Protein AF-A0A9J5Y1U2-F1 (afdb_monomer_lite)

Organism: Solanum commersonii (NCBI:txid4109)

Radius of gyration: 16.17 Å; chains: 1; bounding box: 41×20×35 Å

Structure (mmCIF, N/CA/C/O backbone):
data_AF-A0A9J5Y1U2-F1
#
_entry.id   AF-A0A9J5Y1U2-F1
#
loop_
_atom_site.group_PDB
_atom_site.id
_atom_site.type_symbol
_atom_site.label_atom_id
_atom_site.label_alt_id
_atom_site.label_comp_id
_atom_site.label_asym_id
_atom_site.label_entity_id
_atom_site.label_seq_id
_atom_site.pdbx_PDB_ins_code
_atom_site.Cartn_x
_atom_site.Cartn_y
_atom_site.Cartn_z
_atom_site.occupancy
_atom_site.B_iso_or_equiv
_atom_site.auth_seq_id
_atom_site.auth_comp_id
_atom_site.auth_asym_id
_atom_site.auth_atom_id
_atom_site.pdbx_PDB_model_num
ATOM 1 N N . MET A 1 1 ? 11.302 -8.715 -3.396 1.00 81.81 1 MET A N 1
ATOM 2 C CA . MET A 1 1 ? 10.710 -8.280 -4.689 1.00 81.81 1 MET A CA 1
ATOM 3 C C . MET A 1 1 ? 11.251 -9.235 -5.756 1.00 81.81 1 MET A C 1
ATOM 5 O O . MET A 1 1 ? 11.952 -10.154 -5.360 1.00 81.81 1 MET A O 1
ATOM 9 N N . PHE A 1 2 ? 10.946 -9.133 -7.054 1.00 85.81 2 PHE A N 1
ATOM 10 C CA . PHE A 1 2 ? 11.719 -9.903 -8.047 1.00 85.81 2 PHE A CA 1
ATOM 11 C C . PHE A 1 2 ? 11.884 -9.175 -9.379 1.00 85.81 2 PHE A C 1
ATOM 13 O O . PHE A 1 2 ? 11.043 -8.362 -9.763 1.00 85.81 2 PHE A O 1
ATOM 20 N N . THR A 1 3 ? 12.957 -9.507 -10.094 1.00 85.44 3 THR A N 1
ATOM 21 C CA . THR A 1 3 ? 13.201 -9.091 -11.478 1.00 85.44 3 THR A CA 1
ATOM 22 C C . THR A 1 3 ? 13.424 -10.316 -12.363 1.00 85.44 3 THR A C 1
ATOM 24 O O . THR A 1 3 ? 13.920 -11.345 -11.906 1.00 85.44 3 THR A O 1
ATOM 27 N N . MET A 1 4 ? 13.041 -10.227 -13.636 1.00 84.69 4 MET A N 1
ATOM 28 C CA . MET A 1 4 ? 13.408 -11.210 -14.660 1.00 84.69 4 MET A CA 1
ATOM 29 C C . MET A 1 4 ? 14.095 -10.468 -15.806 1.00 84.69 4 MET A C 1
ATOM 31 O O . MET A 1 4 ? 13.441 -9.817 -16.629 1.00 84.69 4 MET A O 1
ATOM 35 N N . GLY A 1 5 ? 15.430 -10.528 -15.802 1.00 80.62 5 GLY A N 1
ATOM 36 C CA . GLY A 1 5 ? 16.274 -9.652 -16.615 1.00 80.62 5 GLY A CA 1
ATOM 37 C C . GLY A 1 5 ? 15.977 -8.174 -16.345 1.00 80.62 5 GLY A C 1
ATOM 38 O O . GLY A 1 5 ? 15.532 -7.804 -15.258 1.00 80.62 5 GLY A O 1
ATOM 39 N N . ASP A 1 6 ? 16.135 -7.348 -17.376 1.00 78.62 6 ASP A N 1
ATOM 40 C CA . ASP A 1 6 ? 15.877 -5.902 -17.306 1.00 78.62 6 ASP A CA 1
ATOM 41 C C . ASP A 1 6 ? 14.472 -5.533 -17.821 1.00 78.62 6 ASP A C 1
ATOM 43 O O . ASP A 1 6 ? 14.197 -4.383 -18.171 1.00 78.62 6 ASP A O 1
ATOM 47 N N . HIS A 1 7 ? 13.584 -6.525 -17.955 1.00 84.38 7 HIS A N 1
ATOM 48 C CA . HIS A 1 7 ? 12.314 -6.379 -18.676 1.00 84.38 7 HIS A CA 1
ATOM 49 C C . HIS A 1 7 ? 11.082 -6.540 -17.794 1.00 84.38 7 HIS A C 1
ATOM 51 O O . HIS A 1 7 ? 10.027 -6.005 -18.130 1.00 84.38 7 HIS A O 1
ATOM 57 N N . ILE A 1 8 ? 11.197 -7.257 -16.675 1.00 89.19 8 ILE A N 1
ATOM 58 C CA . ILE A 1 8 ? 10.073 -7.524 -15.777 1.00 89.19 8 ILE A CA 1
ATOM 59 C C . ILE A 1 8 ? 10.493 -7.202 -14.347 1.00 89.19 8 ILE A C 1
ATOM 61 O O . ILE A 1 8 ? 11.501 -7.715 -13.865 1.00 89.19 8 ILE A O 1
ATOM 65 N N . LEU A 1 9 ? 9.685 -6.387 -13.671 1.00 89.50 9 LEU A N 1
ATOM 66 C CA . LEU A 1 9 ? 9.772 -6.096 -12.244 1.00 89.50 9 LEU A CA 1
ATOM 67 C C . LEU A 1 9 ? 8.448 -6.498 -11.590 1.00 89.50 9 LEU A C 1
ATOM 69 O O . LEU A 1 9 ? 7.394 -5.973 -11.947 1.00 89.50 9 LEU A O 1
ATOM 73 N N . GLY A 1 10 ? 8.508 -7.422 -10.636 1.00 88.81 10 GLY A N 1
ATOM 74 C CA . GLY A 1 10 ? 7.368 -7.861 -9.842 1.00 88.81 10 GLY A CA 1
ATOM 75 C C . GLY A 1 10 ? 7.475 -7.377 -8.401 1.00 88.81 10 GLY A C 1
ATOM 76 O O . GLY A 1 10 ? 8.442 -7.683 -7.699 1.00 88.81 10 GLY A O 1
ATOM 77 N N . ILE A 1 11 ? 6.458 -6.648 -7.940 1.00 87.94 11 ILE A N 1
ATOM 78 C CA . ILE A 1 11 ? 6.336 -6.174 -6.557 1.00 87.94 11 ILE A CA 1
ATOM 79 C C . ILE A 1 11 ? 5.032 -6.731 -5.991 1.00 87.94 11 ILE A C 1
ATOM 81 O O . ILE A 1 11 ? 3.974 -6.522 -6.571 1.00 87.94 11 ILE A O 1
ATOM 85 N N . GLN A 1 12 ? 5.111 -7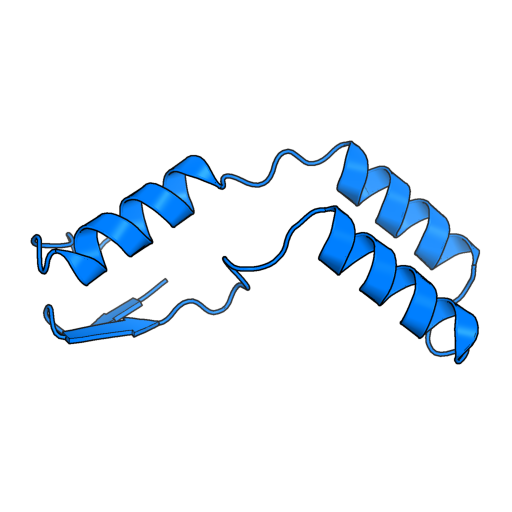.469 -4.881 1.00 86.44 12 GLN A N 1
ATOM 86 C CA . GLN A 1 12 ? 3.913 -7.982 -4.205 1.00 86.44 12 GLN A CA 1
ATOM 87 C C . GLN A 1 12 ? 3.177 -6.877 -3.435 1.00 86.44 12 GLN A C 1
ATOM 89 O O . GLN A 1 12 ? 1.958 -6.913 -3.314 1.00 86.44 12 GLN A O 1
ATOM 94 N N . GLY A 1 13 ? 3.921 -5.913 -2.888 1.00 83.81 13 GLY A N 1
ATOM 95 C CA . GLY A 1 13 ? 3.341 -4.720 -2.279 1.00 83.81 13 GLY A CA 1
ATOM 96 C C . GLY A 1 13 ? 2.789 -3.748 -3.323 1.00 83.81 13 GLY A C 1
ATOM 97 O O . GLY A 1 13 ? 3.104 -3.855 -4.504 1.00 83.81 13 GLY A O 1
ATOM 98 N N . HIS A 1 14 ? 2.021 -2.767 -2.852 1.00 85.19 14 HIS A N 1
ATOM 99 C CA . HIS A 1 14 ? 1.442 -1.704 -3.670 1.00 85.19 14 HIS A CA 1
ATOM 100 C C . HIS A 1 14 ? 2.299 -0.427 -3.596 1.00 85.19 14 HIS A C 1
ATOM 102 O O . HIS A 1 14 ? 2.077 0.403 -2.705 1.00 85.19 14 HIS A O 1
ATOM 108 N N . PRO A 1 15 ? 3.309 -0.243 -4.472 1.00 82.38 15 PRO A N 1
ATOM 109 C CA . PRO A 1 15 ? 4.116 0.980 -4.492 1.00 82.38 15 PRO A CA 1
ATOM 110 C C . PRO A 1 15 ? 3.295 2.250 -4.758 1.00 82.38 15 PRO A C 1
ATOM 112 O O . PRO A 1 15 ? 3.733 3.350 -4.424 1.00 82.38 15 PRO A O 1
ATOM 115 N N . GLU A 1 16 ? 2.100 2.103 -5.325 1.00 84.31 16 GLU A N 1
ATOM 116 C CA . GLU A 1 16 ? 1.142 3.164 -5.605 1.00 84.31 16 GLU A CA 1
ATOM 117 C C . GLU A 1 16 ? 0.334 3.616 -4.377 1.00 84.31 16 GLU A C 1
ATOM 119 O O . GLU A 1 16 ? -0.327 4.653 -4.428 1.00 84.31 16 GLU A O 1
ATOM 124 N N . TYR A 1 17 ? 0.377 2.883 -3.257 1.00 87.94 17 TYR A N 1
ATOM 125 C CA . TYR A 1 17 ? -0.445 3.204 -2.090 1.00 87.94 17 TYR A CA 1
ATOM 126 C C . TYR A 1 17 ? 0.072 4.431 -1.326 1.00 87.94 17 TYR A C 1
ATOM 128 O O . TYR A 1 17 ? 1.121 4.446 -0.663 1.00 87.94 17 TYR A O 1
ATOM 136 N N . THR A 1 18 ? -0.729 5.495 -1.380 1.00 89.00 18 THR A N 1
ATOM 137 C CA . THR A 1 18 ? -0.556 6.682 -0.545 1.00 89.00 18 THR A CA 1
ATOM 138 C C . THR A 1 18 ? -1.236 6.512 0.820 1.00 89.00 18 THR A C 1
ATOM 140 O O . THR A 1 18 ? -2.050 5.604 1.003 1.00 89.00 18 THR A O 1
ATOM 143 N N . LYS A 1 19 ? -0.919 7.379 1.801 1.00 90.56 19 LYS A N 1
ATOM 144 C CA . LYS A 1 19 ? -1.653 7.375 3.085 1.00 90.56 19 LYS A CA 1
ATOM 145 C C . LYS A 1 19 ? -3.137 7.681 2.839 1.00 90.56 19 LYS A C 1
ATOM 147 O O . LYS A 1 19 ? -3.990 7.051 3.448 1.00 90.56 19 LYS A O 1
ATOM 152 N N . ASP A 1 20 ? -3.433 8.549 1.876 1.00 92.44 20 ASP A N 1
ATOM 153 C CA . ASP A 1 20 ? -4.802 8.915 1.506 1.00 92.44 20 ASP A CA 1
ATOM 154 C C . ASP A 1 20 ? -5.558 7.745 0.861 1.00 92.44 20 ASP A C 1
ATOM 156 O O . ASP A 1 20 ? -6.693 7.464 1.240 1.00 92.44 20 ASP A O 1
ATOM 160 N N . ILE A 1 21 ? -4.915 7.004 -0.056 1.00 93.44 21 ILE A N 1
ATOM 161 C CA . ILE A 1 21 ? -5.504 5.800 -0.671 1.00 93.44 21 ILE A CA 1
ATOM 162 C C . ILE A 1 21 ? -5.812 4.750 0.400 1.00 93.44 21 ILE A C 1
ATOM 164 O O . ILE A 1 21 ? -6.903 4.180 0.406 1.00 93.44 21 ILE A O 1
ATOM 168 N N . LEU A 1 22 ? -4.872 4.516 1.319 1.00 94.00 22 LEU A N 1
ATOM 169 C CA . LEU A 1 22 ? -5.043 3.554 2.406 1.00 94.00 22 LEU A CA 1
ATOM 170 C C . LEU A 1 22 ? -6.127 3.987 3.400 1.00 94.00 22 LEU A C 1
ATOM 172 O O . LEU A 1 22 ? -6.939 3.155 3.795 1.00 94.00 22 LEU A O 1
ATOM 176 N N . SER A 1 23 ? -6.195 5.272 3.757 1.00 95.25 23 SER A N 1
ATOM 177 C CA . SER A 1 23 ? -7.268 5.794 4.611 1.00 95.25 23 SER A CA 1
ATOM 178 C C . SER A 1 23 ? -8.634 5.601 3.953 1.00 95.25 23 SER A C 1
ATOM 180 O O . SER A 1 23 ? -9.536 5.046 4.572 1.00 95.25 23 SER A O 1
ATOM 182 N N . ASN A 1 24 ? -8.762 5.960 2.672 1.00 96.62 24 ASN A N 1
ATOM 183 C CA . ASN A 1 24 ? -9.996 5.769 1.913 1.00 96.62 24 ASN A CA 1
ATOM 184 C C . ASN A 1 24 ? -10.389 4.285 1.794 1.00 96.62 24 ASN A C 1
ATOM 186 O O . ASN A 1 24 ? -11.570 3.948 1.842 1.00 96.62 24 ASN A O 1
ATOM 190 N N . LEU A 1 25 ? -9.418 3.375 1.656 1.00 96.50 25 LEU A N 1
ATOM 191 C CA . LEU A 1 25 ? -9.682 1.935 1.663 1.00 96.50 25 LEU A CA 1
ATOM 192 C C . LEU A 1 25 ? -10.247 1.478 3.015 1.00 96.50 25 LEU A C 1
ATOM 194 O O . LEU A 1 25 ? -11.250 0.768 3.034 1.00 96.50 25 LEU A O 1
ATOM 198 N N . ILE A 1 26 ? -9.649 1.916 4.127 1.00 97.31 26 ILE A N 1
ATOM 199 C CA . ILE A 1 26 ? -10.137 1.608 5.480 1.00 97.31 26 ILE A CA 1
ATOM 200 C C . ILE A 1 26 ? -11.569 2.130 5.662 1.00 97.31 26 ILE A C 1
ATOM 202 O O . ILE A 1 26 ? -12.435 1.386 6.115 1.00 97.31 26 ILE A O 1
ATOM 206 N N . ASP A 1 27 ? -11.851 3.366 5.244 1.00 97.75 27 ASP A N 1
ATOM 207 C CA . ASP A 1 27 ? -13.186 3.972 5.349 1.00 97.75 27 ASP A CA 1
ATOM 208 C C . ASP A 1 27 ? -14.246 3.206 4.544 1.00 97.75 27 ASP A C 1
ATOM 210 O O . ASP A 1 27 ? -15.370 2.982 5.005 1.00 97.75 27 ASP A O 1
ATOM 214 N N . ARG A 1 28 ? -13.889 2.738 3.345 1.00 98.06 28 ARG A N 1
ATOM 215 C CA . ARG A 1 28 ? -14.777 1.921 2.505 1.00 98.06 28 ARG A CA 1
ATOM 216 C C . ARG A 1 28 ? -15.056 0.547 3.110 1.00 98.06 28 ARG A C 1
ATOM 218 O O . ARG A 1 28 ? -16.188 0.077 3.041 1.00 98.06 28 ARG A O 1
ATOM 225 N N . LEU A 1 29 ? -14.046 -0.084 3.705 1.00 98.12 29 LEU A N 1
ATOM 226 C CA . LEU A 1 29 ? -14.200 -1.372 4.386 1.00 98.12 29 LEU A CA 1
ATOM 227 C C . LEU A 1 29 ? -14.993 -1.247 5.692 1.00 98.12 29 LEU A C 1
ATOM 229 O O . LEU A 1 29 ? -15.700 -2.174 6.078 1.00 98.12 29 LEU A O 1
ATOM 233 N N . LEU A 1 30 ? -14.888 -0.115 6.386 1.00 98.31 30 LEU A N 1
ATOM 234 C CA . LEU A 1 30 ? -15.692 0.140 7.576 1.00 98.31 30 LEU A CA 1
ATOM 235 C C . LEU A 1 30 ? -17.155 0.399 7.194 1.00 98.31 30 LEU A C 1
ATOM 237 O O . LEU A 1 30 ? -18.062 -0.212 7.752 1.00 98.31 30 LEU A O 1
ATOM 241 N N . SER A 1 31 ? -17.389 1.273 6.212 1.00 97.81 31 SER A N 1
ATOM 242 C CA . SER A 1 31 ? -18.743 1.670 5.794 1.00 97.81 31 SER A CA 1
ATOM 243 C C . SER A 1 31 ? -19.568 0.531 5.196 1.00 97.81 31 SER A C 1
ATOM 245 O O . SER A 1 31 ? -20.790 0.543 5.321 1.00 97.81 31 SER A O 1
ATOM 247 N N . ASN A 1 32 ? -18.929 -0.471 4.586 1.00 97.62 32 ASN A N 1
ATOM 248 C CA . ASN A 1 32 ? -19.621 -1.653 4.073 1.00 97.62 32 ASN A CA 1
ATOM 249 C C . ASN A 1 32 ? -19.716 -2.806 5.097 1.00 97.62 32 ASN A C 1
ATOM 251 O O . ASN A 1 32 ? -20.194 -3.883 4.745 1.00 97.62 32 ASN A O 1
ATOM 255 N N . GLY A 1 33 ? -19.254 -2.600 6.336 1.00 97.00 33 GLY A N 1
ATOM 256 C CA . GLY A 1 33 ? -19.295 -3.599 7.406 1.00 97.00 33 GLY A CA 1
ATOM 257 C C . GLY A 1 33 ? -18.281 -4.739 7.266 1.00 97.00 33 GLY A C 1
ATOM 258 O O . GLY A 1 33 ? -18.415 -5.747 7.956 1.00 97.00 33 GLY A O 1
ATOM 259 N N . SER A 1 34 ? -17.269 -4.611 6.398 1.00 98.19 34 SER A N 1
ATOM 260 C CA . SER A 1 34 ? -16.230 -5.643 6.221 1.00 98.19 34 SER A CA 1
ATOM 261 C C . SER A 1 34 ? -15.219 -5.677 7.369 1.00 98.19 34 SER A C 1
ATOM 263 O O . SER A 1 34 ? -14.574 -6.701 7.584 1.00 98.19 34 SER A O 1
ATOM 265 N N . ILE A 1 35 ? -15.060 -4.567 8.095 1.00 98.06 35 ILE A N 1
ATOM 266 C CA . ILE A 1 35 ? -14.214 -4.471 9.291 1.00 98.06 35 ILE A CA 1
ATOM 267 C C . ILE A 1 35 ? -14.960 -3.777 10.431 1.00 98.06 35 ILE A C 1
ATOM 269 O O . ILE A 1 35 ? -15.874 -2.985 10.209 1.00 98.06 35 ILE A O 1
ATOM 273 N N . GLN A 1 36 ? -14.541 -4.060 11.662 1.00 98.12 36 GLN A N 1
ATOM 274 C CA . GLN A 1 36 ? -15.068 -3.400 12.855 1.00 98.12 36 GLN A CA 1
ATOM 275 C C . GLN A 1 36 ? -14.427 -2.021 13.060 1.00 98.12 36 GLN A C 1
ATOM 277 O O . GLN A 1 36 ? -13.296 -1.780 12.633 1.00 98.12 36 GLN A O 1
ATOM 282 N N . SER A 1 37 ? -15.134 -1.129 13.760 1.00 97.38 37 SER A N 1
ATOM 283 C CA . SER A 1 37 ? -14.661 0.232 14.050 1.00 97.38 37 SER A CA 1
ATOM 284 C C . SER A 1 37 ? -13.347 0.248 14.830 1.00 97.38 37 SER A C 1
ATOM 286 O O . SER A 1 37 ? -12.447 0.996 14.467 1.00 97.38 37 SER A O 1
ATOM 288 N N . GLU A 1 38 ? -13.189 -0.617 15.835 1.00 97.56 38 GLU A N 1
ATOM 289 C CA . GLU A 1 38 ? -11.946 -0.732 16.613 1.00 97.56 38 GLU A CA 1
ATOM 290 C C . GLU A 1 38 ? -10.739 -1.057 15.717 1.00 97.56 38 GLU A C 1
ATOM 292 O O . GLU A 1 38 ? -9.686 -0.429 15.823 1.00 97.56 38 GLU A O 1
ATOM 297 N N . PHE A 1 39 ? -10.919 -1.982 14.769 1.00 97.81 39 PHE A N 1
ATOM 298 C CA . PHE A 1 39 ? -9.877 -2.341 13.810 1.00 97.81 39 PHE A CA 1
ATOM 299 C C . PHE A 1 39 ? -9.563 -1.191 12.845 1.00 97.81 39 PHE A C 1
ATOM 301 O O . PHE A 1 39 ? -8.398 -0.950 12.533 1.00 97.81 39 PHE A O 1
ATOM 308 N N . ALA A 1 40 ? -10.583 -0.464 12.380 1.00 97.50 40 ALA A N 1
ATOM 309 C CA . ALA A 1 40 ? -10.395 0.683 11.496 1.00 97.50 40 ALA A CA 1
ATOM 310 C C . ALA A 1 40 ? -9.586 1.806 12.172 1.00 97.50 40 ALA A C 1
ATOM 312 O O . ALA A 1 40 ? -8.675 2.366 11.554 1.00 97.50 40 ALA A O 1
ATOM 313 N N . GLU A 1 41 ? -9.872 2.100 13.442 1.00 97.12 41 GLU A N 1
ATOM 314 C CA . GLU A 1 41 ? -9.152 3.113 14.221 1.00 97.12 41 GLU A CA 1
ATOM 315 C C . GLU A 1 41 ? -7.694 2.709 1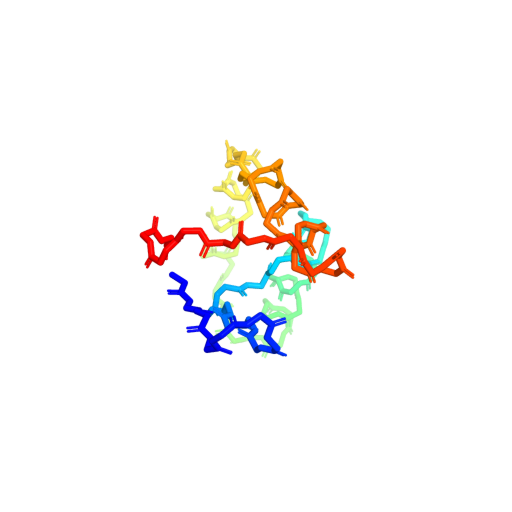4.487 1.00 97.12 41 GLU A C 1
ATOM 317 O O . GLU A 1 41 ? -6.775 3.506 14.264 1.00 97.12 41 GLU A O 1
ATOM 322 N N . ASP A 1 42 ? -7.446 1.454 14.880 1.00 97.25 42 ASP A N 1
ATOM 323 C CA . ASP A 1 42 ? -6.083 0.936 15.055 1.00 97.25 42 ASP A CA 1
ATOM 324 C C . ASP A 1 42 ? -5.292 0.951 13.733 1.00 97.25 42 ASP A C 1
ATOM 326 O O . ASP A 1 42 ? -4.146 1.412 13.687 1.00 97.25 42 ASP A O 1
ATOM 330 N N . ALA A 1 43 ? -5.920 0.539 12.626 1.00 95.75 43 ALA A N 1
ATOM 331 C CA . ALA A 1 43 ? -5.308 0.554 11.299 1.00 95.75 43 ALA A CA 1
ATOM 332 C C . ALA A 1 43 ? -4.918 1.974 10.856 1.00 95.75 43 ALA A C 1
ATOM 334 O O . ALA A 1 43 ? -3.794 2.184 10.391 1.00 95.75 43 ALA A O 1
ATOM 335 N N . LYS A 1 44 ? -5.796 2.969 11.047 1.00 95.62 44 LYS A N 1
ATOM 336 C CA . LYS A 1 44 ? -5.480 4.378 10.761 1.00 95.62 44 LYS A CA 1
ATOM 337 C C . LYS A 1 44 ? -4.357 4.896 11.656 1.00 95.62 44 LYS A C 1
ATOM 339 O O . LYS A 1 44 ? -3.416 5.511 11.157 1.00 95.62 44 LYS A O 1
ATOM 344 N N . SER A 1 45 ? -4.400 4.613 12.958 1.00 95.31 45 SER A N 1
ATOM 345 C CA . SER A 1 45 ? -3.349 5.013 13.906 1.00 95.31 45 SER A CA 1
ATOM 346 C C . SER A 1 45 ? -1.974 4.484 13.482 1.00 95.31 45 SER A C 1
ATOM 348 O O . SER A 1 45 ? -1.000 5.241 13.416 1.00 95.31 45 SER A O 1
ATOM 350 N N . LYS A 1 46 ? -1.897 3.200 13.109 1.00 93.94 46 LYS A N 1
ATOM 351 C CA . LYS A 1 46 ? -0.679 2.571 12.578 1.00 93.94 46 LYS A CA 1
ATOM 352 C C . LYS A 1 46 ? -0.237 3.195 11.257 1.00 93.94 46 LYS A C 1
ATOM 354 O O . LYS A 1 46 ? 0.946 3.484 11.098 1.00 93.94 46 LYS A O 1
ATOM 359 N N . LEU A 1 47 ? -1.167 3.459 10.339 1.00 92.31 47 LEU A N 1
ATOM 360 C CA . LEU A 1 47 ? -0.882 4.090 9.049 1.00 92.31 47 LEU A CA 1
ATOM 361 C C . LEU A 1 47 ? -0.238 5.474 9.200 1.00 92.31 47 LEU A C 1
ATOM 363 O O . LEU A 1 47 ? 0.712 5.799 8.484 1.00 92.31 47 LEU A O 1
ATOM 367 N N . TYR A 1 48 ? -0.732 6.297 10.127 1.00 88.50 48 TYR A N 1
ATOM 368 C CA . TYR A 1 48 ? -0.175 7.632 10.342 1.00 88.50 48 TYR A CA 1
ATOM 369 C C . TYR A 1 48 ? 1.198 7.591 11.016 1.00 88.50 48 TYR A C 1
ATOM 371 O O . TYR A 1 48 ? 2.055 8.391 10.636 1.00 88.50 48 TYR A O 1
ATOM 379 N N . LYS A 1 49 ? 1.430 6.630 11.922 1.00 89.81 49 LYS A N 1
ATOM 380 C CA . LYS A 1 49 ? 2.730 6.394 12.578 1.00 89.81 49 LYS A CA 1
ATOM 381 C C . LYS A 1 49 ? 3.775 5.771 11.652 1.00 89.81 49 LYS A C 1
ATOM 383 O O . LYS A 1 49 ? 4.964 5.995 11.846 1.00 89.81 49 LYS A O 1
ATOM 388 N N . ALA A 1 50 ? 3.351 4.991 10.662 1.00 84.56 50 ALA A N 1
ATOM 389 C CA . ALA A 1 50 ? 4.255 4.376 9.705 1.00 84.56 50 ALA A CA 1
ATOM 390 C C . ALA A 1 50 ? 4.801 5.412 8.705 1.00 84.56 50 ALA A C 1
ATOM 392 O O . ALA A 1 50 ? 4.054 6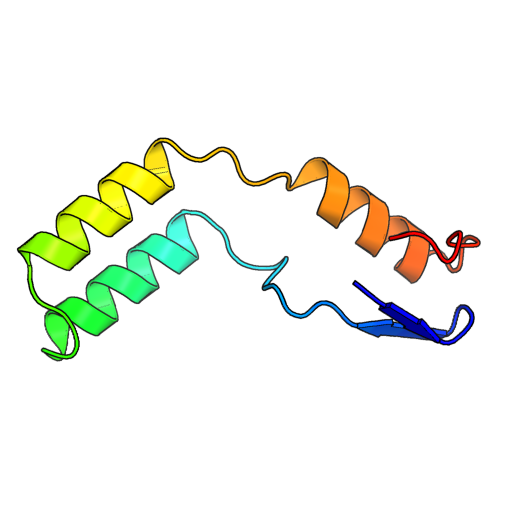.197 8.105 1.00 84.56 50 ALA A O 1
ATOM 393 N N . GLU A 1 51 ? 6.112 5.371 8.475 1.00 77.38 51 GLU A N 1
ATOM 394 C CA . GLU A 1 51 ? 6.742 5.978 7.305 1.00 77.38 51 GLU A CA 1
ATOM 395 C C . GLU A 1 51 ? 7.004 4.878 6.270 1.00 77.38 51 GLU A C 1
ATOM 397 O O . GLU A 1 51 ? 7.928 4.083 6.442 1.00 77.38 51 GLU A O 1
ATOM 402 N N . PRO A 1 52 ? 6.183 4.764 5.209 1.00 72.19 52 PRO A N 1
ATOM 403 C CA . PRO A 1 52 ? 6.491 3.836 4.133 1.00 72.19 52 PRO A CA 1
ATOM 404 C C . PRO A 1 52 ? 7.787 4.273 3.447 1.00 72.19 52 PRO A C 1
ATOM 406 O O . PRO A 1 52 ? 7.956 5.459 3.150 1.00 72.19 52 PRO A O 1
ATOM 409 N N . ASP A 1 53 ? 8.670 3.320 3.138 1.00 77.81 53 ASP A N 1
ATOM 410 C CA . ASP A 1 53 ? 9.929 3.581 2.429 1.00 77.81 53 ASP A CA 1
ATOM 411 C C . ASP A 1 53 ? 9.685 3.851 0.932 1.00 77.81 53 ASP A C 1
ATOM 413 O O . ASP A 1 53 ? 10.057 3.098 0.026 1.00 77.81 53 ASP A O 1
ATOM 417 N N . ARG A 1 54 ? 8.996 4.966 0.670 1.00 81.50 54 ARG A N 1
ATOM 418 C CA . ARG A 1 54 ? 8.662 5.441 -0.673 1.00 81.50 54 ARG A CA 1
ATOM 419 C C . ARG A 1 54 ? 9.907 5.762 -1.474 1.00 81.50 54 ARG A C 1
ATOM 421 O O . ARG A 1 54 ? 9.904 5.551 -2.678 1.00 81.50 54 ARG A O 1
ATOM 428 N N . LYS A 1 55 ? 10.971 6.233 -0.820 1.00 84.50 55 LYS A N 1
ATOM 429 C CA . 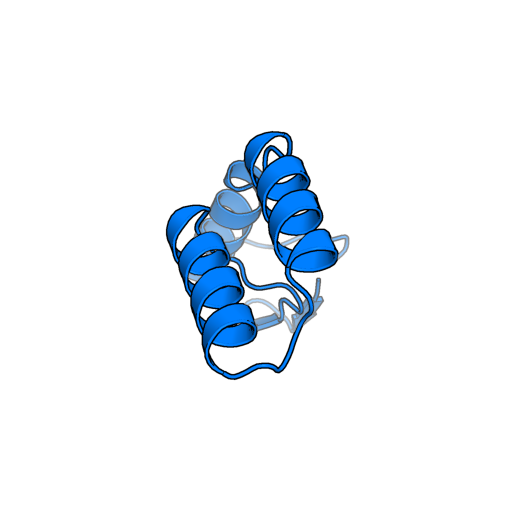LYS A 1 55 ? 12.233 6.565 -1.489 1.00 84.50 55 LYS A CA 1
ATOM 430 C C . LYS A 1 55 ? 12.895 5.318 -2.063 1.00 84.50 55 LYS A C 1
ATOM 432 O O . LYS A 1 55 ? 13.392 5.366 -3.188 1.00 84.50 55 LYS A O 1
ATOM 437 N N . CYS A 1 56 ? 12.881 4.203 -1.333 1.00 85.25 56 CYS A N 1
ATOM 438 C CA . CYS A 1 56 ? 13.393 2.940 -1.850 1.00 85.25 56 CYS A CA 1
ATOM 439 C C . CYS A 1 56 ? 12.570 2.454 -3.052 1.00 85.25 56 CYS A C 1
ATOM 441 O O . CYS A 1 56 ? 13.142 2.204 -4.116 1.00 85.25 56 CYS A O 1
ATOM 443 N N . LEU A 1 57 ? 11.237 2.418 -2.928 1.00 86.81 57 LEU A N 1
ATOM 444 C CA . LEU A 1 57 ? 10.337 2.005 -4.014 1.00 86.81 57 LEU A CA 1
ATOM 445 C C . LEU A 1 57 ? 10.450 2.908 -5.246 1.00 86.81 57 LEU A C 1
ATOM 447 O O . LEU A 1 57 ? 10.524 2.411 -6.366 1.00 86.81 57 LEU A O 1
ATOM 451 N N . GLU A 1 58 ? 10.530 4.223 -5.054 1.00 88.38 58 GLU A N 1
ATOM 452 C CA . GLU A 1 58 ? 10.733 5.195 -6.127 1.00 88.38 58 GLU A CA 1
ATOM 453 C C . GLU A 1 58 ? 12.063 4.950 -6.842 1.00 88.38 58 GLU A C 1
ATOM 455 O O . GLU A 1 58 ? 12.103 4.908 -8.073 1.00 88.38 58 GLU A O 1
ATOM 460 N N . ARG A 1 59 ? 13.152 4.752 -6.088 1.00 88.94 59 ARG A N 1
ATOM 461 C CA . ARG A 1 59 ? 14.472 4.450 -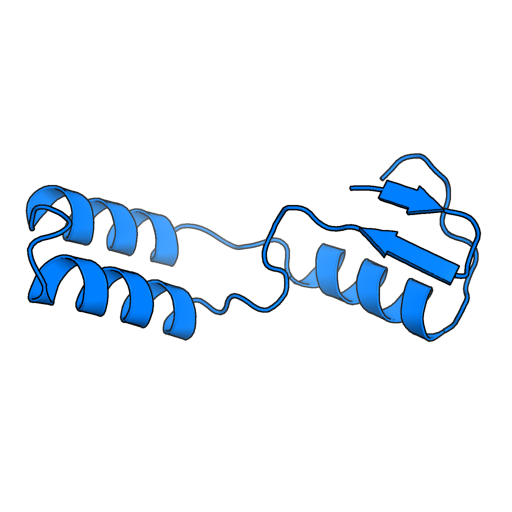6.653 1.00 88.94 59 ARG A CA 1
ATOM 462 C C . ARG A 1 59 ? 14.425 3.178 -7.488 1.00 88.94 59 ARG A C 1
ATOM 464 O O . ARG A 1 59 ? 14.949 3.173 -8.599 1.00 88.94 59 ARG A O 1
ATOM 471 N N . ILE A 1 60 ? 13.792 2.129 -6.971 1.00 88.06 60 ILE A N 1
ATOM 472 C CA . ILE A 1 60 ? 13.630 0.861 -7.678 1.00 88.06 60 ILE A CA 1
ATOM 473 C C . ILE A 1 60 ? 12.821 1.080 -8.967 1.00 88.06 60 ILE A C 1
ATOM 475 O O . ILE A 1 60 ? 13.292 0.781 -10.062 1.00 88.06 60 ILE A O 1
ATOM 479 N N . CYS A 1 61 ? 11.630 1.669 -8.874 1.00 88.25 61 CYS A N 1
ATOM 480 C CA . CYS A 1 61 ? 10.774 1.874 -10.041 1.00 88.25 61 CYS A CA 1
ATOM 481 C C . CYS A 1 61 ? 11.479 2.730 -11.106 1.00 88.25 61 CYS A C 1
ATOM 483 O O . CYS A 1 61 ? 11.443 2.398 -12.288 1.00 88.25 61 CYS A O 1
ATOM 485 N N . LYS A 1 62 ? 12.196 3.788 -10.703 1.00 90.19 62 LYS A N 1
ATOM 486 C CA . LYS A 1 62 ? 12.969 4.638 -11.621 1.00 90.19 62 LYS A CA 1
ATOM 487 C C . LYS A 1 62 ? 14.096 3.883 -12.317 1.00 90.19 62 LYS A C 1
ATOM 489 O O . LYS A 1 62 ? 14.244 4.039 -13.526 1.00 90.19 62 LYS A O 1
ATOM 494 N N . LYS A 1 63 ? 14.877 3.082 -11.587 1.00 88.75 63 LYS A N 1
ATOM 495 C CA . LYS A 1 63 ? 15.945 2.258 -12.175 1.00 88.75 63 LYS A CA 1
ATOM 496 C C . LYS A 1 63 ? 15.391 1.299 -13.226 1.00 88.75 63 LYS A C 1
ATOM 498 O O . LYS A 1 63 ? 15.930 1.220 -14.325 1.00 88.75 63 LYS A O 1
ATOM 503 N N . PHE A 1 64 ? 14.264 0.656 -12.922 1.00 88.75 64 PHE A N 1
ATOM 504 C CA . PHE A 1 64 ? 13.608 -0.271 -13.838 1.00 88.75 64 PHE A CA 1
ATOM 505 C C . PHE A 1 64 ? 13.109 0.441 -15.100 1.00 88.75 64 PHE A C 1
ATOM 507 O O . PHE A 1 64 ? 13.417 0.021 -16.211 1.00 88.75 64 PHE A O 1
ATOM 514 N N . LEU A 1 65 ? 12.419 1.577 -14.946 1.00 89.25 65 LEU A N 1
ATOM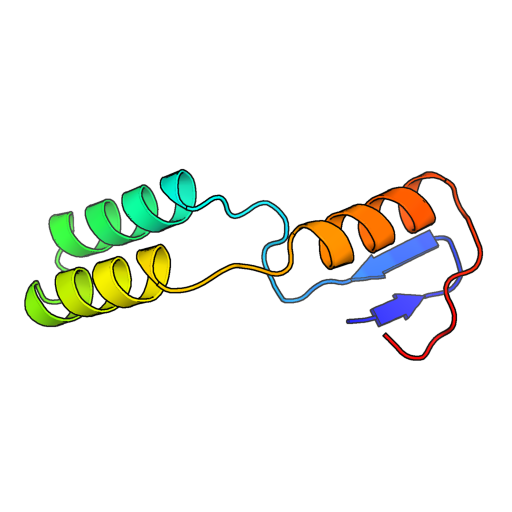 515 C CA . LEU A 1 65 ? 11.926 2.371 -16.079 1.00 89.25 65 LEU A CA 1
ATOM 516 C C . LEU A 1 65 ? 13.056 2.906 -16.971 1.00 89.25 65 LEU A C 1
ATOM 518 O O . LEU A 1 65 ? 12.864 3.073 -18.174 1.00 89.25 65 LEU A O 1
ATOM 522 N N . LYS A 1 66 ? 14.237 3.152 -16.397 1.00 90.25 66 LYS A N 1
ATOM 523 C CA . LYS A 1 66 ? 15.444 3.550 -17.131 1.00 90.25 66 LYS A CA 1
ATOM 524 C C . LYS A 1 66 ? 16.231 2.378 -17.724 1.00 90.25 66 LYS A C 1
ATOM 526 O O . LYS A 1 66 ? 17.189 2.632 -18.448 1.00 90.25 66 LYS A O 1
ATOM 531 N N . ARG A 1 67 ? 15.834 1.127 -17.450 1.00 83.81 67 ARG A N 1
ATOM 532 C CA . ARG A 1 67 ? 16.568 -0.098 -17.818 1.00 83.81 67 ARG A CA 1
ATOM 533 C C . ARG A 1 67 ? 17.999 -0.121 -17.267 1.00 83.81 67 ARG A C 1
ATOM 535 O O . ARG A 1 67 ? 18.921 -0.597 -17.921 1.00 83.81 67 ARG A O 1
ATOM 542 N N . GLU A 1 68 ? 18.192 0.442 -16.078 1.00 81.81 68 GLU A N 1
ATOM 543 C CA . GLU A 1 68 ? 19.456 0.333 -15.351 1.00 81.81 68 GLU A CA 1
ATOM 544 C C . GLU A 1 68 ? 19.543 -1.054 -14.699 1.00 81.81 68 GLU A C 1
ATOM 546 O O . GLU A 1 68 ? 18.542 -1.550 -14.179 1.00 81.81 68 GLU A O 1
ATOM 551 N N . TYR A 1 69 ? 20.737 -1.660 -14.696 1.00 70.19 69 TYR A N 1
ATOM 552 C CA . TYR A 1 69 ? 20.957 -2.969 -14.078 1.00 70.19 69 TYR A CA 1
ATOM 553 C C . TYR A 1 69 ? 20.529 -2.958 -12.604 1.00 70.19 69 TYR A C 1
ATOM 555 O O . TYR A 1 69 ? 20.956 -2.117 -11.800 1.00 70.19 69 TYR A O 1
ATOM 563 N N . MET A 1 70 ? 19.679 -3.917 -12.264 1.00 68.38 70 MET A N 1
ATOM 564 C CA . MET A 1 70 ? 19.169 -4.158 -10.924 1.00 68.38 70 MET A CA 1
ATOM 565 C C . MET A 1 70 ? 19.852 -5.407 -10.386 1.00 68.38 70 MET A C 1
ATOM 567 O O . MET A 1 70 ? 19.613 -6.496 -10.899 1.00 68.38 70 MET A O 1
ATOM 571 N N . ASP A 1 71 ? 20.708 -5.258 -9.374 1.00 59.00 71 ASP A N 1
ATOM 572 C CA . ASP A 1 71 ? 21.319 -6.421 -8.731 1.00 59.00 71 ASP A CA 1
ATOM 573 C C . ASP A 1 71 ? 20.216 -7.313 -8.138 1.00 59.00 71 ASP A C 1
ATOM 575 O O . ASP A 1 71 ? 19.286 -6.807 -7.510 1.00 59.00 71 ASP A O 1
ATOM 579 N N . GLY A 1 72 ? 20.296 -8.626 -8.363 1.00 56.16 72 GLY A N 1
ATOM 580 C CA . GLY A 1 72 ? 19.214 -9.590 -8.101 1.00 56.16 72 GLY A CA 1
ATOM 581 C C . GLY A 1 72 ? 18.861 -9.796 -6.622 1.00 56.16 72 GLY A C 1
ATOM 582 O O . GLY A 1 72 ? 17.990 -10.601 -6.305 1.00 56.16 72 GLY A O 1
ATOM 583 N N . ASN A 1 73 ? 19.519 -9.070 -5.719 1.00 49.94 73 ASN A N 1
ATOM 584 C CA . ASN A 1 73 ? 19.290 -9.089 -4.279 1.00 49.94 73 ASN A CA 1
ATOM 585 C C . ASN A 1 73 ? 18.368 -7.929 -3.847 1.00 49.94 73 ASN A C 1
ATOM 587 O O . ASN A 1 73 ? 18.815 -7.034 -3.125 1.00 49.94 73 ASN A O 1
ATOM 591 N N . ILE A 1 74 ? 17.098 -7.923 -4.292 1.00 55.09 74 ILE A N 1
ATOM 592 C CA . ILE A 1 74 ? 16.073 -6.954 -3.829 1.00 55.09 74 ILE A CA 1
ATOM 593 C C . ILE A 1 74 ? 14.851 -7.593 -3.162 1.00 55.09 74 ILE A C 1
ATOM 595 O O . ILE A 1 74 ? 14.151 -8.424 -3.787 1.00 55.09 74 ILE A O 1
#

InterPro domains:
  IPR029062 Class I glutamine amidotransferase-like [G3DSA:3.40.50.880] (1-71)
  IPR029062 Class I glutamine amidotransferase-like [SSF52317] (1-67)
  IPR044992 Glutamine amidotransferase domain containing protein ChyE-like [PTHR42695] (1-67)

pLDDT: mean 87.6, std 10.47, range [49.94, 98.31]

Foldseek 3Di:
DFDDQLADDDDPDDLPDDLVNQLVVLVVCVVVPVDDPVVSVVSNVVSVVDDPPNVVVVVVVVCSVVSHDDDGPD

Secondary structure (DSSP, 8-state):
-EEETTTEEE-SS-TT--HHHHHHHHHHHHHTTSS-HHHHHHHHHHHHH----HHHHHHHHHHHHTT----S--

Sequence (74 aa):
MFTMGDHILGIQGHPEYTKDILSNLIDRLLSNGSIQSEFAEDAKSKLYKAEPDRKCLERICKKFLKREYMDGNI